Protein AF-A0A9D7UKB8-F1 (afdb_monomer_lite)

pLDDT: mean 93.24, std 13.13, range [43.25, 98.94]

Sequence (116 aa):
CQPCHPYGESEILDRARIIQDRHANLLSRAEEAVVDLIQAIAAAAAAGASDSDLEEARAMQRKAQFRVDFCNAENSMGFHAPQEGARILGEAIDYARRGRLALLEGQPRADSGAAR

Structure (mmCIF, N/CA/C/O backbone):
data_AF-A0A9D7UKB8-F1
#
_entry.id   AF-A0A9D7UKB8-F1
#
loop_
_atom_site.group_PDB
_atom_site.id
_atom_site.type_symbol
_atom_site.label_atom_id
_atom_site.label_alt_id
_atom_site.label_comp_id
_atom_site.label_asym_id
_atom_site.label_entity_id
_atom_site.label_seq_id
_atom_site.pdbx_PDB_ins_code
_atom_site.Cartn_x
_atom_site.Cartn_y
_atom_site.Cartn_z
_atom_site.occupancy
_atom_site.B_iso_or_equiv
_atom_site.auth_seq_id
_atom_site.auth_comp_id
_atom_site.auth_asym_id
_atom_site.auth_atom_id
_atom_site.pdbx_PDB_model_num
ATOM 1 N N . CYS A 1 1 ? 20.156 9.157 -20.446 1.00 89.31 1 CYS A N 1
ATOM 2 C CA . CYS A 1 1 ? 20.379 7.707 -20.249 1.00 89.31 1 CYS A CA 1
ATOM 3 C C . CYS A 1 1 ? 21.630 7.201 -20.978 1.00 89.31 1 CYS A C 1
ATOM 5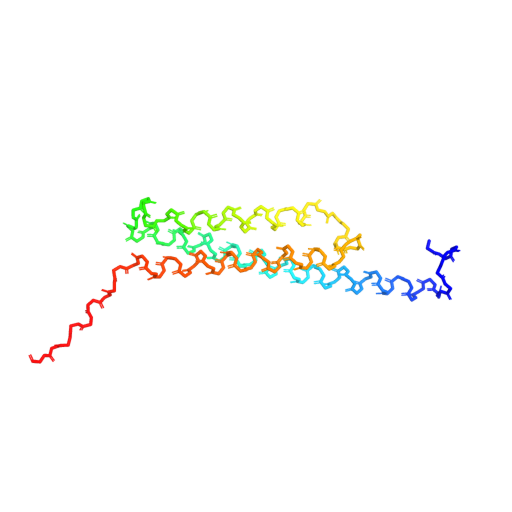 O O . CYS A 1 1 ? 22.573 6.815 -20.306 1.00 89.31 1 CYS A O 1
ATOM 7 N N . GLN A 1 2 ? 21.698 7.250 -22.312 1.00 95.38 2 GLN A N 1
ATOM 8 C CA . GLN A 1 2 ? 22.827 6.692 -23.083 1.00 95.38 2 GLN A CA 1
ATOM 9 C C . GLN A 1 2 ? 24.232 7.271 -22.823 1.00 95.38 2 GLN A C 1
ATOM 11 O O . GLN A 1 2 ? 25.179 6.499 -22.933 1.00 95.38 2 GLN A O 1
ATOM 16 N N . PRO A 1 3 ? 24.426 8.547 -22.416 1.00 96.81 3 PRO A N 1
ATOM 17 C CA . PRO A 1 3 ? 25.774 9.040 -22.107 1.00 96.81 3 PRO A CA 1
ATOM 18 C C . PRO A 1 3 ? 26.512 8.233 -21.027 1.00 96.81 3 PRO A C 1
ATOM 20 O O . PRO A 1 3 ? 27.737 8.246 -20.988 1.00 96.81 3 PRO A O 1
ATOM 23 N N . CYS A 1 4 ? 25.776 7.531 -20.156 1.00 97.56 4 CYS A N 1
ATOM 24 C CA . CYS A 1 4 ? 26.339 6.731 -19.064 1.00 97.56 4 CYS A CA 1
ATOM 25 C C . CYS A 1 4 ? 25.998 5.234 -19.154 1.00 97.56 4 CYS A C 1
ATOM 27 O O . CYS A 1 4 ? 26.572 4.437 -18.417 1.00 97.56 4 CYS A O 1
ATOM 29 N N . HIS A 1 5 ? 25.063 4.835 -20.021 1.00 95.06 5 HIS A N 1
ATOM 30 C CA . HIS A 1 5 ? 24.576 3.459 -20.124 1.00 95.06 5 HIS A CA 1
ATOM 31 C C . HIS A 1 5 ? 24.827 2.911 -21.535 1.00 95.06 5 HIS A C 1
ATOM 33 O O . HIS A 1 5 ? 24.194 3.397 -22.471 1.00 95.06 5 HIS A O 1
ATOM 39 N N . PRO A 1 6 ? 25.680 1.881 -21.702 1.00 95.62 6 PRO A N 1
ATOM 40 C CA . PRO A 1 6 ? 26.063 1.345 -23.013 1.00 95.62 6 PRO A CA 1
ATOM 41 C C . PRO A 1 6 ? 25.016 0.380 -23.606 1.00 95.62 6 PRO A C 1
ATOM 43 O O . PRO A 1 6 ? 25.353 -0.490 -24.403 1.00 95.62 6 PRO A O 1
ATOM 46 N N . TYR A 1 7 ? 23.754 0.503 -23.189 1.00 95.44 7 TYR A N 1
ATOM 47 C CA . TYR A 1 7 ? 22.640 -0.337 -23.630 1.00 95.44 7 TYR A CA 1
ATOM 48 C C . TYR A 1 7 ? 21.853 0.352 -24.750 1.00 95.44 7 TYR A C 1
ATOM 50 O O . TYR A 1 7 ? 21.815 1.584 -24.835 1.00 95.44 7 TYR A O 1
ATOM 58 N N . GLY A 1 8 ? 21.177 -0.441 -25.585 1.00 97.31 8 GLY A N 1
ATOM 59 C CA . GLY A 1 8 ? 20.233 0.091 -26.570 1.00 97.31 8 GLY A CA 1
ATOM 60 C C . GLY A 1 8 ? 19.067 0.821 -25.895 1.00 97.31 8 GLY A C 1
ATOM 61 O O . GLY A 1 8 ? 18.677 0.481 -24.778 1.00 97.31 8 GLY A O 1
ATOM 62 N N . GLU A 1 9 ? 18.481 1.817 -26.567 1.00 97.62 9 GLU A N 1
ATOM 63 C CA . GLU A 1 9 ? 17.353 2.588 -26.013 1.00 97.62 9 GLU A CA 1
ATOM 64 C C . GLU A 1 9 ? 16.173 1.696 -25.621 1.00 97.62 9 GLU A C 1
ATOM 66 O O . GLU A 1 9 ? 15.581 1.899 -24.562 1.00 97.62 9 GLU A O 1
ATOM 71 N N . SER A 1 10 ? 15.878 0.677 -26.436 1.00 97.75 10 SER A N 1
ATOM 72 C CA . SER A 1 10 ? 14.824 -0.299 -26.156 1.00 97.75 10 SER A CA 1
ATOM 73 C C . SER A 1 10 ? 15.075 -1.044 -24.847 1.00 97.75 10 SER A C 1
ATOM 75 O O . SER A 1 10 ? 14.176 -1.149 -24.024 1.00 97.75 10 SER A O 1
ATOM 77 N N . GLU A 1 11 ? 16.314 -1.472 -24.595 1.00 97.69 11 GLU A N 1
ATOM 78 C CA . GLU A 1 11 ? 16.670 -2.162 -23.355 1.00 97.69 11 GLU A CA 1
ATOM 79 C C . GLU A 1 11 ? 16.549 -1.236 -22.133 1.00 97.69 11 GLU A C 1
ATOM 81 O O . GLU A 1 11 ? 16.043 -1.645 -21.087 1.00 97.69 11 GLU A O 1
ATOM 86 N N . ILE A 1 12 ? 16.985 0.025 -22.246 1.00 97.62 12 ILE A N 1
ATOM 87 C CA . ILE A 1 12 ? 16.844 1.016 -21.165 1.00 97.62 12 ILE A CA 1
ATOM 88 C C . ILE A 1 12 ? 15.361 1.249 -20.848 1.00 97.62 12 ILE A C 1
ATOM 90 O O . ILE A 1 12 ? 14.982 1.289 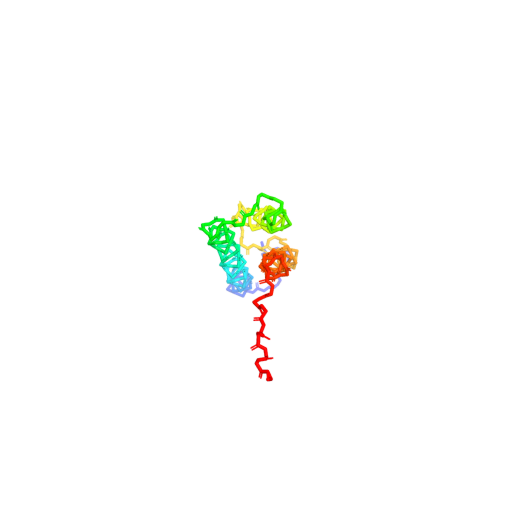-19.675 1.00 97.62 12 ILE A O 1
ATOM 94 N N . LEU A 1 13 ? 14.528 1.381 -21.882 1.00 97.69 13 LEU A N 1
ATOM 95 C CA . LEU A 1 13 ? 13.089 1.576 -21.738 1.00 97.69 13 LEU A CA 1
ATOM 96 C C . LEU A 1 13 ? 12.413 0.357 -21.099 1.00 97.69 13 LEU A C 1
ATOM 98 O O . LEU A 1 13 ? 11.610 0.519 -20.182 1.00 97.69 13 LEU A O 1
ATOM 102 N N . ASP A 1 14 ? 12.767 -0.853 -21.530 1.00 98.31 14 ASP A N 1
ATOM 103 C CA . ASP A 1 14 ? 12.215 -2.093 -20.981 1.00 98.31 14 ASP A CA 1
ATOM 104 C C . ASP A 1 14 ? 12.589 -2.268 -19.505 1.00 98.31 14 ASP A C 1
ATOM 106 O O . ASP A 1 14 ? 11.749 -2.634 -18.684 1.00 98.31 14 ASP A O 1
ATOM 110 N N . ARG A 1 15 ? 13.824 -1.919 -19.121 1.00 97.56 15 ARG A N 1
ATOM 111 C CA . ARG A 1 15 ? 14.253 -1.919 -17.713 1.00 97.56 15 ARG A CA 1
ATOM 112 C C . ARG A 1 15 ? 13.443 -0.938 -16.865 1.00 97.56 15 ARG A C 1
ATOM 114 O O . ARG A 1 15 ? 13.042 -1.297 -15.758 1.00 97.56 15 ARG A O 1
ATOM 121 N N . ALA A 1 16 ? 13.194 0.272 -17.370 1.00 97.56 16 ALA A N 1
ATOM 122 C CA . ALA A 1 16 ? 12.362 1.254 -16.678 1.00 97.56 16 ALA A CA 1
ATOM 123 C C . ALA A 1 16 ? 10.924 0.738 -16.507 1.00 97.56 16 ALA A C 1
ATOM 125 O O . ALA A 1 16 ? 10.411 0.736 -15.391 1.00 97.56 16 ALA A O 1
ATOM 126 N N . ARG A 1 17 ? 10.319 0.198 -17.572 1.00 98.31 17 ARG A N 1
ATOM 127 C CA . ARG A 1 17 ? 8.966 -0.383 -17.533 1.00 98.31 17 ARG A CA 1
ATOM 128 C C . ARG A 1 17 ? 8.847 -1.525 -16.531 1.00 98.31 17 ARG A C 1
ATOM 130 O O . ARG A 1 17 ? 7.939 -1.512 -15.715 1.00 98.31 17 ARG A O 1
ATOM 137 N N . ILE A 1 18 ? 9.811 -2.448 -16.498 1.00 98.56 18 ILE A N 1
ATOM 138 C CA . ILE A 1 18 ? 9.816 -3.553 -15.525 1.00 98.56 18 ILE A CA 1
ATOM 139 C C . ILE A 1 18 ? 9.806 -3.036 -14.078 1.00 98.56 18 ILE A C 1
ATOM 141 O O . ILE A 1 18 ? 9.159 -3.634 -13.216 1.00 98.56 18 ILE A O 1
ATOM 145 N N . ILE A 1 19 ? 10.532 -1.952 -13.786 1.00 98.44 19 ILE A N 1
ATOM 146 C CA . ILE A 1 19 ? 10.519 -1.329 -12.456 1.00 98.44 19 ILE A CA 1
ATOM 147 C C . ILE A 1 19 ? 9.132 -0.760 -12.154 1.00 98.44 19 ILE A C 1
ATOM 149 O O . ILE A 1 19 ? 8.569 -1.068 -11.103 1.00 98.44 19 ILE A O 1
ATOM 153 N N . GLN A 1 20 ? 8.586 0.015 -13.089 1.00 98.50 20 GLN A N 1
ATOM 154 C CA . GLN A 1 20 ? 7.298 0.682 -12.931 1.00 98.50 20 GLN A CA 1
ATOM 155 C C . GLN A 1 20 ? 6.149 -0.317 -12.780 1.00 98.50 20 GLN A C 1
ATOM 157 O O . GLN A 1 20 ? 5.348 -0.187 -11.858 1.00 98.50 20 GLN A O 1
ATOM 162 N N . ASP A 1 21 ? 6.125 -1.376 -13.590 1.00 98.62 21 ASP A N 1
ATOM 163 C CA . ASP A 1 21 ? 5.121 -2.438 -13.518 1.00 98.62 21 ASP A CA 1
ATOM 164 C C . ASP A 1 21 ? 5.178 -3.165 -12.170 1.00 98.62 21 ASP A C 1
ATOM 166 O O . ASP A 1 21 ? 4.153 -3.426 -11.539 1.00 98.62 21 ASP A O 1
ATOM 170 N N . ARG A 1 22 ? 6.381 -3.493 -11.681 1.00 98.56 22 ARG A N 1
ATOM 171 C CA . ARG A 1 22 ? 6.543 -4.139 -10.368 1.00 98.56 22 ARG A CA 1
ATOM 172 C C . ARG A 1 22 ? 6.087 -3.231 -9.233 1.00 98.56 22 ARG A C 1
ATOM 174 O O . ARG A 1 22 ? 5.435 -3.715 -8.310 1.00 98.56 22 ARG A O 1
ATOM 181 N N . HIS A 1 23 ? 6.421 -1.945 -9.304 1.00 98.62 23 HIS A N 1
ATOM 182 C CA . HIS A 1 23 ? 6.000 -0.971 -8.308 1.00 98.62 23 HIS A CA 1
ATOM 183 C C . HIS A 1 23 ? 4.481 -0.799 -8.307 1.00 98.62 23 HIS A C 1
ATOM 185 O O . HIS A 1 23 ? 3.874 -0.937 -7.253 1.00 98.62 23 HIS A O 1
ATOM 191 N N . ALA A 1 24 ? 3.862 -0.595 -9.473 1.00 98.50 24 ALA A N 1
ATOM 192 C CA . ALA A 1 24 ? 2.415 -0.441 -9.606 1.00 98.50 24 ALA A CA 1
ATOM 193 C C . ALA A 1 24 ? 1.657 -1.660 -9.055 1.00 98.50 24 ALA A C 1
ATOM 195 O O . ALA A 1 24 ? 0.708 -1.513 -8.286 1.00 98.50 24 ALA A O 1
ATOM 196 N N . ASN A 1 25 ? 2.125 -2.875 -9.363 1.00 98.69 25 ASN A N 1
ATOM 197 C CA . ASN A 1 25 ? 1.541 -4.105 -8.823 1.00 98.69 25 ASN A CA 1
ATOM 198 C C . ASN A 1 25 ? 1.657 -4.197 -7.292 1.00 98.69 25 ASN A C 1
ATOM 200 O O . ASN A 1 25 ? 0.736 -4.670 -6.626 1.00 98.69 25 ASN A O 1
ATOM 204 N N . LEU A 1 26 ? 2.789 -3.785 -6.717 1.00 98.75 26 LEU A N 1
ATOM 205 C CA . LEU A 1 26 ? 2.974 -3.805 -5.266 1.00 98.75 26 LEU A CA 1
ATOM 206 C C . LEU A 1 26 ? 2.173 -2.694 -4.572 1.00 98.75 26 LEU A C 1
ATOM 208 O O . LEU A 1 26 ? 1.618 -2.938 -3.503 1.00 98.75 26 LEU A O 1
ATOM 212 N N . LEU A 1 27 ? 2.083 -1.513 -5.189 1.00 98.69 27 LEU A N 1
ATOM 213 C CA . LEU A 1 27 ? 1.288 -0.387 -4.709 1.00 98.69 27 LEU A CA 1
ATOM 214 C C . LEU A 1 27 ? -0.191 -0.771 -4.638 1.00 98.69 27 LEU A C 1
ATOM 216 O O . LEU A 1 27 ? -0.787 -0.650 -3.574 1.00 98.69 27 LEU A O 1
ATOM 220 N N . SER A 1 28 ? -0.733 -1.352 -5.711 1.00 98.69 28 SER A N 1
ATOM 221 C CA . SER A 1 28 ? -2.115 -1.844 -5.751 1.00 98.69 28 SER A CA 1
ATOM 222 C C . SER A 1 28 ? -2.404 -2.857 -4.634 1.00 98.69 28 SER A C 1
ATOM 224 O O . SER A 1 28 ? -3.395 -2.726 -3.923 1.00 98.69 28 SER A O 1
ATOM 226 N N . ARG A 1 29 ? -1.501 -3.814 -4.380 1.00 98.88 29 ARG A N 1
ATOM 227 C CA . ARG A 1 29 ? -1.649 -4.770 -3.262 1.00 98.88 29 ARG A CA 1
ATOM 228 C C . ARG A 1 29 ? -1.598 -4.103 -1.886 1.00 98.88 29 ARG A C 1
ATOM 230 O O . ARG A 1 29 ? -2.250 -4.567 -0.950 1.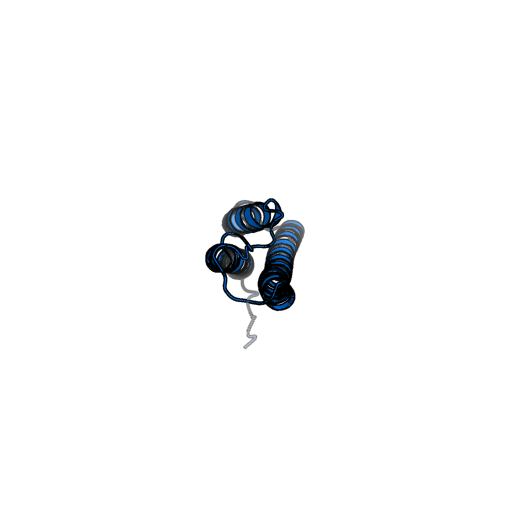00 98.88 29 ARG A O 1
ATOM 237 N N . ALA A 1 30 ? -0.788 -3.056 -1.735 1.00 98.88 30 ALA A N 1
ATOM 238 C CA . ALA A 1 30 ? -0.711 -2.291 -0.497 1.00 98.88 30 ALA A CA 1
ATOM 239 C C . ALA A 1 30 ? -1.987 -1.471 -0.263 1.00 98.88 30 ALA A C 1
ATOM 241 O O . ALA A 1 30 ? -2.520 -1.490 0.844 1.00 98.88 30 ALA A O 1
ATOM 242 N N . GLU A 1 31 ? -2.517 -0.831 -1.305 1.00 98.81 31 GLU A N 1
ATOM 243 C CA . GLU A 1 31 ? -3.805 -0.130 -1.288 1.00 98.81 31 GLU A CA 1
ATOM 244 C C . GLU A 1 31 ? -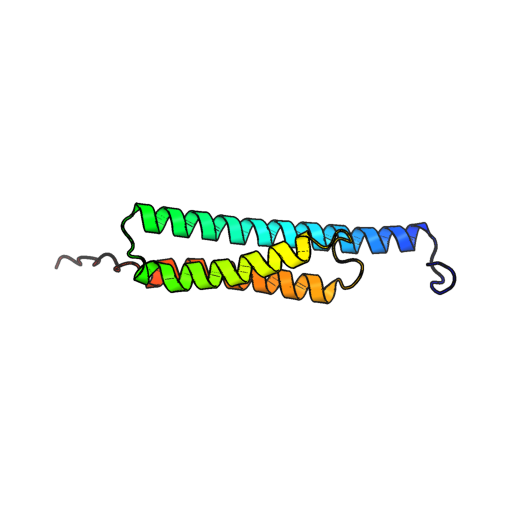4.953 -1.072 -0.926 1.00 98.81 31 GLU A C 1
ATOM 246 O O . GLU A 1 31 ? -5.719 -0.774 -0.012 1.00 98.81 31 GLU A O 1
ATOM 251 N N . GLU A 1 32 ? -5.027 -2.246 -1.559 1.00 98.88 32 GLU A N 1
ATOM 252 C CA . GLU A 1 32 ? -6.006 -3.288 -1.229 1.00 98.88 32 GLU A CA 1
ATOM 253 C C . GLU A 1 32 ? -5.926 -3.697 0.247 1.00 98.88 32 GLU A C 1
ATOM 255 O O . GLU A 1 32 ? -6.948 -3.784 0.924 1.00 98.88 32 GLU A O 1
ATOM 260 N N . ALA A 1 33 ? -4.718 -3.894 0.789 1.00 98.88 33 ALA A N 1
ATOM 261 C CA . ALA A 1 33 ? -4.545 -4.225 2.202 1.00 98.88 33 ALA A CA 1
ATOM 262 C C . ALA A 1 33 ? -5.026 -3.096 3.135 1.00 98.88 33 ALA A C 1
ATOM 264 O O . ALA A 1 33 ? -5.607 -3.372 4.188 1.00 98.88 33 ALA A O 1
ATOM 265 N N . VAL A 1 34 ? -4.807 -1.833 2.763 1.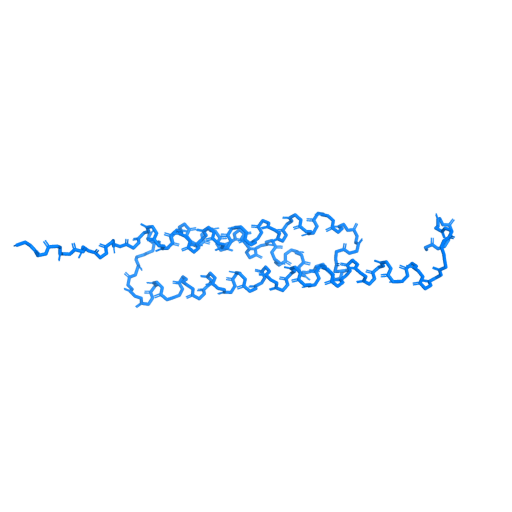00 98.88 34 VAL A N 1
ATOM 266 C CA . VAL A 1 34 ? -5.287 -0.675 3.530 1.00 98.88 34 VAL A CA 1
ATOM 267 C C . VAL A 1 34 ? -6.811 -0.562 3.461 1.00 98.88 34 VAL A C 1
ATOM 269 O O . VAL A 1 34 ? -7.446 -0.380 4.501 1.00 98.88 34 VAL A O 1
ATOM 272 N N . VAL A 1 35 ? -7.412 -0.740 2.282 1.00 98.88 35 VAL A N 1
ATOM 273 C CA . VAL A 1 35 ? -8.874 -0.766 2.102 1.00 98.88 35 VAL A CA 1
ATOM 274 C C . VAL A 1 35 ? -9.505 -1.899 2.913 1.00 98.88 35 VAL A C 1
ATOM 276 O O . VAL A 1 35 ? -10.473 -1.657 3.634 1.00 98.88 35 VAL A O 1
ATOM 279 N N . ASP A 1 36 ? -8.923 -3.100 2.876 1.00 98.81 36 ASP A N 1
ATOM 280 C CA . ASP A 1 36 ? -9.320 -4.243 3.708 1.00 98.81 36 ASP A CA 1
ATOM 281 C C . ASP A 1 36 ? -9.370 -3.869 5.201 1.00 98.81 36 ASP A C 1
ATOM 283 O O . ASP A 1 36 ? -10.310 -4.230 5.912 1.00 98.81 36 ASP A O 1
ATOM 287 N N . LEU A 1 37 ? -8.345 -3.167 5.703 1.00 98.81 37 LEU A N 1
ATOM 288 C CA . LEU A 1 37 ? -8.292 -2.731 7.100 1.00 98.81 37 LEU A CA 1
ATOM 289 C C . LEU A 1 37 ? -9.361 -1.671 7.401 1.00 98.81 37 LEU A C 1
ATOM 291 O O . LEU A 1 37 ? -10.036 -1.771 8.423 1.00 98.81 37 LEU A O 1
ATOM 295 N N . ILE A 1 38 ? -9.553 -0.690 6.516 1.00 98.81 38 ILE A N 1
ATOM 296 C CA . ILE A 1 38 ? -10.592 0.342 6.666 1.00 98.81 38 ILE A CA 1
ATOM 297 C C . ILE A 1 38 ? -11.976 -0.307 6.783 1.00 98.81 38 ILE A C 1
ATOM 299 O O . ILE A 1 38 ? -12.744 0.021 7.690 1.00 98.81 38 ILE A O 1
ATOM 303 N N . GLN A 1 39 ? -12.279 -1.263 5.904 1.00 98.81 39 GLN A N 1
ATOM 304 C CA . GLN A 1 39 ? -13.542 -1.998 5.927 1.00 98.81 39 GLN A CA 1
ATOM 305 C C . GLN A 1 39 ? -13.695 -2.832 7.204 1.00 98.81 39 GLN A C 1
ATOM 307 O O . GLN A 1 39 ? -14.773 -2.846 7.796 1.00 98.81 39 GLN A O 1
ATOM 312 N N . ALA A 1 40 ? -12.624 -3.481 7.671 1.00 98.50 40 ALA A N 1
ATOM 313 C CA . ALA A 1 40 ? -12.649 -4.254 8.911 1.00 98.50 40 ALA A CA 1
ATOM 314 C C . ALA A 1 40 ? -12.898 -3.373 10.149 1.00 98.50 40 ALA A C 1
ATOM 316 O O . ALA A 1 40 ? -13.712 -3.735 10.998 1.00 98.50 40 ALA A O 1
ATOM 317 N N . ILE A 1 41 ? -12.256 -2.201 10.233 1.00 98.44 41 ILE A N 1
ATOM 318 C CA . ILE A 1 41 ? -12.492 -1.222 11.307 1.00 98.44 41 ILE A CA 1
ATOM 319 C C . ILE A 1 41 ? -13.950 -0.748 11.276 1.00 98.44 41 ILE A C 1
ATOM 321 O O . ILE A 1 41 ? -14.601 -0.702 12.320 1.00 98.44 41 ILE A O 1
ATOM 325 N N . ALA A 1 42 ? -14.482 -0.433 10.091 1.00 98.50 42 ALA A N 1
ATOM 326 C CA . ALA A 1 42 ? -15.872 -0.009 9.935 1.00 98.50 42 ALA A CA 1
ATOM 327 C C . ALA A 1 42 ? -16.864 -1.104 10.366 1.00 98.50 42 ALA A C 1
ATOM 329 O O . ALA A 1 42 ? -17.833 -0.817 11.068 1.00 98.50 42 ALA A O 1
ATOM 330 N N . ALA A 1 43 ? -16.602 -2.362 9.999 1.00 97.56 43 ALA A N 1
ATOM 331 C CA . ALA A 1 43 ? -17.425 -3.499 10.399 1.00 97.56 43 ALA A CA 1
ATOM 332 C C . ALA A 1 43 ? -17.392 -3.736 11.918 1.00 97.56 43 ALA A C 1
ATOM 334 O O . ALA A 1 43 ? -18.441 -3.942 12.524 1.00 97.56 43 ALA A O 1
ATOM 335 N N . ALA A 1 44 ? -16.215 -3.660 12.547 1.00 96.56 44 ALA A N 1
ATOM 336 C CA . ALA A 1 44 ? -16.081 -3.794 13.997 1.00 96.56 44 ALA A CA 1
ATOM 337 C C . ALA A 1 44 ? -16.821 -2.671 14.745 1.00 96.56 44 ALA A C 1
ATOM 339 O O . ALA A 1 44 ? -17.547 -2.944 15.700 1.00 96.56 44 ALA A O 1
ATOM 340 N N . ALA A 1 45 ? -16.715 -1.426 14.270 1.00 96.69 45 ALA A N 1
ATOM 341 C CA . ALA A 1 45 ? -17.466 -0.300 14.825 1.00 96.69 45 ALA A CA 1
ATOM 342 C C . ALA A 1 45 ? -18.987 -0.510 14.705 1.00 96.69 45 ALA A C 1
ATOM 344 O O . ALA A 1 45 ? -19.719 -0.305 15.670 1.00 96.69 45 ALA A O 1
ATOM 345 N N . ALA A 1 46 ? -19.468 -0.983 13.549 1.00 97.44 46 ALA A N 1
ATOM 346 C CA . ALA A 1 46 ? -20.883 -1.297 13.342 1.00 97.44 46 ALA A CA 1
ATOM 347 C C . ALA A 1 46 ? -21.382 -2.454 14.231 1.00 97.44 46 ALA A C 1
ATOM 349 O O . ALA A 1 46 ? -22.559 -2.492 14.583 1.00 97.44 46 ALA A O 1
ATOM 350 N N . ALA A 1 47 ? -20.491 -3.369 14.622 1.00 95.81 47 ALA A N 1
ATOM 351 C CA . ALA A 1 47 ? -20.769 -4.451 15.565 1.00 95.81 47 ALA A CA 1
ATOM 352 C C . ALA A 1 47 ? -20.715 -4.016 17.045 1.00 95.81 47 ALA A C 1
ATOM 354 O O . ALA A 1 47 ? -20.935 -4.845 17.926 1.00 95.81 47 ALA A O 1
ATOM 355 N N . GLY A 1 48 ? -20.450 -2.735 17.328 1.00 95.06 48 GLY A N 1
ATOM 356 C CA . GLY A 1 48 ? -20.466 -2.176 18.681 1.00 95.06 48 GLY A CA 1
ATOM 357 C C . GLY A 1 48 ? -19.116 -2.161 19.399 1.00 95.06 48 GLY A C 1
ATOM 358 O O . GLY A 1 48 ? -19.098 -1.959 20.611 1.00 95.06 48 GLY A O 1
ATOM 359 N N . ALA A 1 49 ? -17.999 -2.358 18.687 1.00 95.44 49 ALA A N 1
ATOM 360 C CA . ALA A 1 49 ? -16.668 -2.166 19.262 1.00 95.44 49 ALA A CA 1
ATOM 361 C C . ALA A 1 49 ? -16.510 -0.729 19.793 1.00 95.44 49 ALA A C 1
ATOM 363 O O . ALA A 1 49 ? -16.877 0.237 19.116 1.00 95.44 49 ALA A O 1
ATOM 364 N N . SER A 1 50 ? -15.964 -0.589 21.000 1.00 95.19 50 SER A N 1
ATOM 365 C CA . SER A 1 50 ? -15.701 0.716 21.603 1.00 95.19 50 SER A CA 1
ATOM 366 C C . SER A 1 50 ? -14.529 1.422 20.914 1.00 95.19 50 SER A C 1
ATOM 368 O O . SER A 1 50 ? -13.730 0.806 20.209 1.00 95.19 50 SER A O 1
ATOM 370 N N . ASP A 1 51 ? -14.366 2.726 21.150 1.00 95.12 51 ASP A N 1
ATOM 371 C CA . ASP A 1 51 ? -13.201 3.450 20.627 1.00 95.12 51 ASP A CA 1
ATOM 372 C C . ASP A 1 51 ? -11.868 2.880 21.133 1.00 95.12 51 ASP A C 1
ATOM 374 O O . ASP A 1 51 ? -10.890 2.891 20.386 1.00 95.12 51 ASP A O 1
ATOM 378 N N . SER A 1 52 ? -11.849 2.336 22.356 1.00 94.81 52 SER A N 1
ATOM 379 C CA . SER A 1 52 ? -10.675 1.661 22.918 1.00 94.81 52 SER A CA 1
ATOM 380 C C . SER A 1 52 ? -10.366 0.353 22.187 1.00 94.81 52 SER A C 1
ATOM 382 O O . SER A 1 52 ? -9.196 0.054 21.965 1.00 94.81 52 SER A O 1
ATOM 384 N N . ASP A 1 53 ? -11.386 -0.402 21.767 1.00 93.50 53 ASP A N 1
ATOM 385 C CA . ASP A 1 53 ? -11.200 -1.656 21.018 1.00 93.50 53 ASP A CA 1
ATOM 386 C C . ASP A 1 53 ? -10.647 -1.399 19.605 1.00 93.50 53 ASP A C 1
ATOM 388 O O . ASP A 1 53 ? -9.994 -2.252 19.005 1.00 93.50 53 ASP A O 1
ATOM 392 N N . LEU A 1 54 ? -10.906 -0.208 19.056 1.00 97.31 54 LEU A N 1
ATOM 393 C CA . LEU A 1 54 ? -10.504 0.185 17.704 1.00 97.31 54 LEU A CA 1
ATOM 394 C C . LEU A 1 54 ? -9.180 0.960 17.654 1.00 97.31 54 LEU A C 1
ATOM 396 O O . LEU A 1 54 ? -8.674 1.211 16.556 1.00 97.31 54 LEU A O 1
ATOM 400 N N . GLU A 1 55 ? -8.628 1.365 18.800 1.00 97.12 55 GLU A N 1
ATOM 401 C CA . GLU A 1 55 ? -7.480 2.275 18.882 1.00 97.12 55 GLU A CA 1
ATOM 402 C C . GLU A 1 55 ? -6.261 1.737 18.123 1.00 97.12 55 GLU A C 1
ATOM 404 O O . GLU A 1 55 ? -5.749 2.400 17.214 1.00 97.12 55 GLU A O 1
ATOM 409 N N . GLU A 1 56 ? -5.841 0.507 18.426 1.00 97.88 56 GLU A N 1
ATOM 410 C CA . GLU A 1 56 ? -4.650 -0.095 17.819 1.00 97.88 56 GLU A CA 1
ATOM 411 C C . GLU A 1 56 ? -4.837 -0.321 16.311 1.00 97.88 56 GLU A C 1
ATOM 413 O O . GLU A 1 56 ? -3.950 -0.021 15.506 1.00 97.88 56 GLU A O 1
ATOM 418 N N . ALA A 1 57 ? -6.024 -0.769 15.890 1.00 98.44 57 ALA A N 1
ATOM 419 C CA . ALA A 1 57 ? -6.337 -0.962 14.477 1.00 98.44 57 ALA A CA 1
ATOM 420 C C . ALA A 1 57 ? -6.279 0.361 13.692 1.00 98.44 57 ALA A C 1
ATOM 422 O O . ALA A 1 57 ? -5.680 0.419 12.614 1.00 98.44 57 ALA A O 1
ATOM 423 N N . ARG A 1 58 ? -6.828 1.448 14.252 1.00 98.69 58 ARG A N 1
ATOM 424 C CA . ARG A 1 58 ? -6.761 2.801 13.670 1.00 98.69 58 ARG A CA 1
ATOM 425 C C . ARG A 1 58 ? -5.328 3.344 13.652 1.00 98.69 58 ARG A C 1
ATOM 427 O O . ARG A 1 58 ? -4.920 3.972 12.671 1.00 98.69 58 ARG A O 1
ATOM 434 N N . ALA A 1 59 ? -4.530 3.075 14.686 1.00 98.69 59 ALA A N 1
ATOM 435 C CA . ALA A 1 59 ? -3.116 3.451 14.720 1.00 98.69 59 ALA A CA 1
ATOM 436 C C . ALA A 1 59 ? -2.317 2.748 13.609 1.00 98.69 59 ALA A C 1
ATOM 438 O O . ALA A 1 59 ? -1.486 3.373 12.938 1.00 98.69 59 ALA A O 1
ATOM 439 N N . MET A 1 60 ? -2.604 1.469 13.365 1.00 98.81 60 MET A N 1
ATOM 440 C CA . MET A 1 60 ? -2.014 0.711 12.263 1.00 98.81 60 MET A CA 1
ATOM 441 C C . MET A 1 60 ? -2.486 1.202 10.894 1.00 98.81 60 MET A C 1
ATOM 443 O O . MET A 1 60 ? -1.653 1.398 10.007 1.00 98.81 60 MET A O 1
ATOM 447 N N . GLN A 1 61 ? -3.777 1.510 10.739 1.00 98.81 61 GLN A N 1
ATOM 448 C CA . GLN A 1 61 ? -4.314 2.123 9.522 1.00 98.81 61 GLN A CA 1
ATOM 449 C C . GLN A 1 61 ? -3.579 3.425 9.195 1.00 98.81 61 GLN A C 1
ATOM 451 O O . GLN A 1 61 ? -3.131 3.603 8.067 1.00 98.81 61 GLN A O 1
ATOM 456 N N . ARG A 1 62 ? -3.381 4.314 10.179 1.00 98.88 62 ARG A N 1
ATOM 457 C CA . ARG A 1 62 ? -2.647 5.574 9.981 1.00 98.88 62 ARG A CA 1
ATOM 458 C C . ARG A 1 62 ? -1.231 5.335 9.447 1.00 98.88 62 ARG A C 1
ATOM 460 O O . ARG A 1 62 ? -0.792 6.042 8.541 1.00 98.88 62 ARG A O 1
ATOM 467 N N . LYS A 1 63 ? -0.511 4.352 10.000 1.00 98.88 63 LYS A N 1
ATOM 468 C CA . LYS A 1 63 ? 0.850 3.999 9.558 1.00 98.88 63 LYS A CA 1
ATOM 469 C C . LYS A 1 63 ? 0.866 3.426 8.143 1.00 98.88 63 LYS A C 1
ATOM 471 O O . LYS A 1 63 ? 1.787 3.746 7.390 1.00 98.88 63 LYS A O 1
ATOM 476 N N . ALA A 1 64 ? -0.110 2.585 7.811 1.00 98.88 64 ALA A N 1
ATOM 477 C CA . ALA A 1 64 ? -0.223 1.949 6.506 1.00 98.88 64 ALA A CA 1
ATOM 478 C C . ALA A 1 64 ? -0.620 2.959 5.416 1.00 98.88 64 ALA A C 1
ATOM 480 O O . ALA A 1 64 ? 0.085 3.079 4.417 1.00 98.88 64 ALA A O 1
ATOM 481 N N . GLN A 1 65 ? -1.670 3.752 5.658 1.00 98.88 65 GLN A N 1
ATOM 482 C CA . GLN A 1 65 ? -2.171 4.769 4.730 1.00 98.88 65 GLN A CA 1
ATOM 483 C C . GLN A 1 65 ? -1.084 5.782 4.366 1.00 98.88 65 GLN A C 1
ATOM 485 O O . GLN A 1 65 ? -0.842 6.012 3.190 1.00 98.88 65 GLN A O 1
ATOM 490 N N . PHE A 1 66 ? -0.363 6.324 5.357 1.00 98.75 66 PHE A N 1
ATOM 491 C CA . PHE A 1 66 ? 0.702 7.298 5.094 1.00 98.75 66 PHE A CA 1
ATOM 492 C C . PHE A 1 66 ? 1.765 6.767 4.120 1.00 98.75 66 PHE A C 1
ATOM 494 O O . PHE A 1 66 ? 2.264 7.504 3.278 1.00 98.75 66 PHE A O 1
ATOM 501 N N . ARG A 1 67 ? 2.122 5.484 4.236 1.00 98.69 67 ARG A N 1
ATOM 502 C CA . ARG A 1 67 ? 3.140 4.849 3.389 1.00 98.69 67 ARG A CA 1
ATOM 503 C C . ARG A 1 67 ? 2.649 4.634 1.966 1.00 98.69 67 ARG A C 1
ATOM 505 O O . ARG A 1 67 ? 3.390 4.916 1.031 1.00 98.69 67 ARG A O 1
ATOM 512 N N . VAL A 1 68 ? 1.416 4.151 1.823 1.00 98.31 68 VAL A N 1
ATOM 513 C CA . VAL A 1 68 ? 0.771 4.008 0.515 1.00 98.31 68 VAL A CA 1
ATOM 514 C C . VAL A 1 68 ? 0.664 5.366 -0.166 1.00 98.31 68 VAL A C 1
ATOM 516 O O . VAL A 1 68 ? 1.145 5.499 -1.284 1.00 98.31 68 VAL A O 1
ATOM 519 N N . ASP A 1 69 ? 0.141 6.381 0.524 1.00 98.31 69 ASP A N 1
ATOM 520 C CA . ASP A 1 69 ? -0.022 7.729 -0.031 1.00 98.31 69 ASP A CA 1
ATOM 521 C C . ASP A 1 69 ? 1.323 8.341 -0.431 1.00 98.31 69 ASP A C 1
ATOM 523 O O . ASP A 1 69 ? 1.432 8.951 -1.490 1.00 98.31 69 ASP A O 1
ATOM 527 N N . PHE A 1 70 ? 2.368 8.151 0.383 1.00 97.44 70 PHE A N 1
ATOM 528 C CA . PHE A 1 70 ? 3.712 8.635 0.069 1.00 97.44 70 PHE A CA 1
ATOM 529 C C . PHE A 1 70 ? 4.262 8.017 -1.223 1.00 97.44 70 PHE A C 1
ATOM 531 O O . PHE A 1 70 ? 4.837 8.731 -2.042 1.00 97.44 70 PHE A O 1
ATOM 538 N N . CYS A 1 71 ? 4.080 6.708 -1.421 1.00 97.75 71 CYS A N 1
ATOM 539 C CA . CYS A 1 71 ? 4.496 6.039 -2.653 1.00 97.75 71 CYS A CA 1
ATOM 540 C C . CYS A 1 71 ? 3.591 6.381 -3.844 1.00 97.75 71 CYS A C 1
ATOM 542 O O . CYS A 1 71 ? 4.107 6.601 -4.931 1.00 97.75 71 CYS A O 1
ATOM 544 N N . ASN A 1 72 ? 2.272 6.464 -3.653 1.00 96.88 72 ASN A N 1
ATOM 545 C CA . ASN A 1 72 ? 1.314 6.789 -4.713 1.00 96.88 72 ASN A CA 1
ATOM 546 C C . ASN A 1 72 ? 1.511 8.223 -5.237 1.00 96.88 72 ASN A C 1
ATOM 548 O O . ASN A 1 72 ? 1.514 8.452 -6.444 1.00 96.88 72 ASN A O 1
ATOM 552 N N . ALA A 1 73 ? 1.757 9.185 -4.341 1.00 96.81 73 ALA A N 1
ATOM 553 C CA . ALA A 1 73 ? 2.007 10.578 -4.712 1.00 96.81 73 ALA A CA 1
ATOM 554 C C . ALA A 1 73 ? 3.280 10.762 -5.565 1.00 96.81 73 ALA A C 1
ATOM 556 O O . ALA A 1 73 ? 3.459 11.798 -6.214 1.00 96.81 73 ALA A O 1
ATOM 557 N N . GLU A 1 74 ? 4.171 9.770 -5.574 1.00 90.69 74 GLU A N 1
ATOM 558 C CA . GLU A 1 74 ? 5.377 9.736 -6.389 1.00 90.69 74 GLU A CA 1
ATOM 559 C C . GLU A 1 74 ? 5.067 9.138 -7.775 1.00 90.69 74 GLU A C 1
ATOM 561 O O . GLU A 1 74 ? 4.977 7.931 -7.973 1.00 90.69 74 GLU A O 1
ATOM 566 N N . ASN A 1 75 ? 4.923 10.001 -8.783 1.00 91.31 75 ASN A N 1
ATOM 567 C CA . ASN A 1 75 ? 4.468 9.587 -10.118 1.00 91.31 75 ASN A CA 1
ATOM 568 C C . ASN A 1 75 ? 5.498 8.789 -10.948 1.00 91.31 75 ASN A C 1
ATOM 570 O O . ASN A 1 75 ? 5.191 8.407 -12.078 1.00 91.31 75 ASN A O 1
ATOM 574 N N . SER A 1 76 ? 6.723 8.545 -10.457 1.00 94.50 76 SER A N 1
ATOM 575 C CA . SER A 1 76 ? 7.718 7.777 -11.227 1.00 94.50 76 SER A CA 1
ATOM 576 C C . SER A 1 76 ? 7.464 6.274 -11.200 1.00 94.50 76 SER A C 1
ATOM 578 O O . SER A 1 76 ? 8.099 5.548 -11.970 1.00 94.50 76 SER A O 1
ATOM 580 N N . MET A 1 77 ? 6.548 5.813 -10.338 1.00 96.56 77 MET A N 1
ATOM 581 C CA . MET A 1 77 ? 6.270 4.397 -10.103 1.00 96.56 77 MET A CA 1
ATOM 582 C C . MET A 1 77 ? 7.544 3.663 -9.670 1.00 96.56 77 MET A C 1
ATOM 584 O O . MET A 1 77 ? 7.927 2.633 -10.222 1.00 96.56 77 MET A O 1
ATOM 588 N N . GLY A 1 78 ? 8.259 4.234 -8.698 1.00 96.50 78 GLY A N 1
ATOM 589 C CA . GLY A 1 78 ? 9.433 3.603 -8.102 1.00 96.50 78 GLY A CA 1
ATOM 590 C C . GLY A 1 78 ? 10.683 3.585 -8.981 1.00 96.50 78 GLY A C 1
ATOM 591 O O . GLY A 1 78 ? 11.664 2.956 -8.592 1.00 96.50 78 GLY A O 1
ATOM 592 N N . PHE A 1 79 ? 10.708 4.274 -10.126 1.00 97.88 79 PHE A N 1
ATOM 593 C CA . PHE A 1 79 ? 11.896 4.340 -10.983 1.00 97.88 79 PHE A CA 1
ATOM 594 C C . PHE A 1 79 ? 13.106 4.943 -10.252 1.00 97.88 79 PHE A C 1
ATOM 596 O O . PHE A 1 79 ? 14.215 4.418 -10.354 1.00 97.88 79 PHE A O 1
ATOM 603 N N . HIS A 1 80 ? 12.894 6.010 -9.475 1.00 97.00 80 HIS A N 1
ATOM 604 C CA . HIS A 1 80 ? 13.976 6.707 -8.773 1.00 97.00 80 HIS A CA 1
ATOM 605 C C . HIS A 1 80 ? 14.604 5.892 -7.630 1.00 97.00 80 HIS A C 1
ATOM 607 O O . HIS A 1 80 ? 15.795 6.034 -7.361 1.00 97.00 80 HIS A O 1
ATOM 613 N N . ALA A 1 81 ? 13.818 5.052 -6.950 1.00 97.56 81 ALA A N 1
ATOM 614 C CA . ALA A 1 81 ? 14.265 4.296 -5.780 1.00 97.56 81 ALA A CA 1
ATOM 615 C C . ALA A 1 81 ? 13.463 2.986 -5.610 1.00 97.56 81 ALA A C 1
ATOM 617 O O . ALA A 1 81 ? 12.700 2.842 -4.651 1.00 97.56 81 ALA A O 1
ATOM 618 N N . PRO A 1 82 ? 13.617 2.001 -6.516 1.00 97.81 82 PRO A N 1
ATOM 619 C CA . PRO A 1 82 ? 12.711 0.851 -6.591 1.00 97.81 82 PRO A CA 1
ATOM 620 C C . PRO A 1 82 ? 12.714 -0.021 -5.337 1.00 97.81 82 PRO A C 1
ATOM 622 O O . PRO A 1 82 ? 11.665 -0.494 -4.904 1.00 97.81 82 PRO A O 1
ATOM 625 N N . GLN A 1 83 ? 13.884 -0.225 -4.731 1.00 98.31 83 GLN A N 1
ATOM 626 C CA . GLN A 1 83 ? 14.012 -1.034 -3.519 1.00 98.31 83 GLN A CA 1
ATOM 627 C C . GLN A 1 83 ? 13.403 -0.338 -2.301 1.00 98.31 83 GLN A C 1
ATOM 629 O O . GLN A 1 83 ? 12.754 -0.987 -1.486 1.00 98.31 83 GLN A O 1
ATOM 634 N N . GLU A 1 84 ? 13.570 0.980 -2.204 1.00 98.38 84 GLU A N 1
ATOM 635 C CA . GLU A 1 84 ? 13.005 1.761 -1.107 1.00 98.38 84 GLU A CA 1
ATOM 636 C C . GLU A 1 84 ? 11.482 1.859 -1.224 1.00 98.38 84 GLU A C 1
ATOM 638 O O . GLU A 1 84 ? 10.774 1.619 -0.247 1.00 98.38 84 GLU A O 1
ATOM 643 N N . GLY A 1 85 ? 10.964 2.092 -2.435 1.00 98.19 85 GLY A N 1
ATOM 644 C CA . GLY A 1 85 ? 9.528 2.015 -2.700 1.00 98.19 85 GLY A CA 1
ATOM 645 C C . GLY A 1 85 ? 8.960 0.645 -2.319 1.00 98.19 85 GLY A C 1
ATOM 646 O O . GLY A 1 85 ? 7.947 0.565 -1.631 1.00 98.19 85 GLY A O 1
ATOM 647 N N . ALA A 1 86 ? 9.651 -0.444 -2.674 1.00 98.50 86 ALA A N 1
ATOM 648 C CA . ALA A 1 86 ? 9.227 -1.787 -2.289 1.00 98.50 86 ALA A CA 1
ATOM 649 C C . ALA A 1 86 ? 9.249 -2.020 -0.767 1.00 98.50 86 ALA A C 1
ATOM 651 O O . ALA A 1 86 ? 8.328 -2.645 -0.239 1.00 98.50 86 ALA A O 1
ATOM 652 N N . ARG A 1 87 ? 10.252 -1.498 -0.047 1.00 98.75 87 ARG A N 1
ATOM 653 C CA . ARG A 1 87 ? 10.322 -1.570 1.421 1.00 98.75 87 ARG A CA 1
ATOM 654 C C . ARG A 1 87 ? 9.141 -0.847 2.071 1.00 98.75 87 ARG A C 1
ATOM 656 O O . ARG A 1 87 ? 8.479 -1.423 2.931 1.00 98.75 87 ARG A O 1
ATOM 663 N N . ILE A 1 88 ? 8.856 0.385 1.646 1.00 98.75 88 ILE A N 1
ATOM 664 C CA . ILE A 1 88 ? 7.762 1.204 2.189 1.00 98.75 88 ILE A CA 1
ATOM 665 C C . ILE A 1 88 ? 6.402 0.537 1.944 1.00 98.75 88 ILE A C 1
ATOM 667 O O . ILE A 1 88 ? 5.591 0.443 2.867 1.00 98.75 88 ILE A O 1
ATOM 671 N N . LEU A 1 89 ? 6.165 0.025 0.733 1.00 98.81 89 LEU A N 1
ATOM 672 C CA . LEU A 1 89 ? 4.923 -0.675 0.394 1.00 98.81 89 LEU A CA 1
ATOM 673 C C . LEU A 1 89 ? 4.786 -2.014 1.132 1.00 98.81 89 LEU A C 1
ATOM 675 O O . LEU A 1 89 ? 3.696 -2.359 1.585 1.00 98.81 89 LEU A O 1
ATOM 679 N N . GLY A 1 90 ? 5.887 -2.747 1.321 1.00 98.81 90 GLY A N 1
ATOM 680 C CA . GLY A 1 90 ? 5.910 -3.952 2.152 1.00 98.81 90 GLY A CA 1
ATOM 681 C C . GLY A 1 90 ? 5.537 -3.666 3.609 1.00 98.81 90 GLY A C 1
ATOM 682 O O . GLY A 1 90 ? 4.709 -4.371 4.184 1.00 98.81 90 GLY A O 1
ATOM 683 N N . GLU A 1 91 ? 6.075 -2.590 4.192 1.00 98.88 91 GLU A N 1
ATOM 684 C CA . GLU A 1 91 ? 5.673 -2.131 5.526 1.00 98.88 91 GLU A CA 1
ATOM 685 C C . GLU A 1 91 ? 4.203 -1.714 5.578 1.00 98.88 91 GLU A C 1
ATOM 687 O O . GLU A 1 91 ? 3.526 -1.997 6.563 1.00 98.88 91 GLU A O 1
ATOM 692 N N . ALA A 1 92 ? 3.692 -1.045 4.542 1.00 98.94 92 ALA A N 1
ATOM 693 C CA . ALA A 1 92 ? 2.286 -0.665 4.491 1.00 98.94 92 ALA A CA 1
ATOM 694 C C . ALA A 1 92 ? 1.367 -1.892 4.571 1.00 98.94 92 ALA A C 1
ATOM 696 O O . ALA A 1 92 ? 0.415 -1.895 5.353 1.00 98.94 92 ALA A O 1
ATOM 697 N N . ILE A 1 93 ? 1.699 -2.952 3.826 1.00 98.94 93 ILE A N 1
ATOM 698 C CA . ILE A 1 93 ? 0.990 -4.234 3.883 1.00 98.94 93 ILE A CA 1
ATOM 699 C C . ILE A 1 93 ? 1.092 -4.846 5.287 1.00 98.94 93 ILE A C 1
ATOM 701 O O . ILE A 1 93 ? 0.066 -5.253 5.832 1.00 98.94 93 ILE A O 1
ATOM 705 N N . ASP A 1 94 ? 2.285 -4.893 5.893 1.00 98.94 94 ASP A N 1
ATOM 706 C CA . ASP A 1 94 ? 2.471 -5.423 7.255 1.00 98.94 94 ASP A CA 1
ATOM 707 C C . ASP A 1 94 ? 1.603 -4.679 8.278 1.00 98.94 94 ASP A C 1
ATOM 709 O O . ASP A 1 94 ? 0.813 -5.298 8.992 1.00 98.94 94 ASP A O 1
ATOM 713 N N . TYR A 1 95 ? 1.671 -3.344 8.302 1.00 98.94 95 TYR A N 1
ATOM 714 C CA . TYR A 1 95 ? 0.857 -2.534 9.207 1.00 98.94 95 TYR A CA 1
ATOM 715 C C . TYR A 1 95 ? -0.636 -2.760 8.977 1.00 98.94 95 TYR A C 1
ATOM 717 O O . TYR A 1 95 ? -1.375 -2.957 9.941 1.00 98.94 95 TYR A O 1
ATOM 725 N N . ALA A 1 96 ? -1.087 -2.806 7.723 1.00 98.88 96 ALA A N 1
ATOM 726 C CA . ALA A 1 96 ? -2.486 -3.073 7.417 1.00 98.88 96 ALA A CA 1
ATOM 727 C C . ALA A 1 96 ? -2.947 -4.444 7.952 1.00 98.88 96 ALA A C 1
ATOM 729 O O . ALA A 1 96 ? -4.012 -4.564 8.565 1.00 98.88 96 ALA A O 1
ATOM 730 N N . ARG A 1 97 ? -2.122 -5.488 7.791 1.00 98.56 97 ARG A N 1
ATOM 731 C CA . ARG A 1 97 ? -2.430 -6.837 8.291 1.00 98.56 97 ARG A CA 1
ATOM 732 C C . ARG A 1 97 ? -2.384 -6.909 9.817 1.00 98.56 97 ARG A C 1
ATOM 734 O O . ARG A 1 97 ? -3.280 -7.509 10.406 1.00 98.56 97 ARG A O 1
ATOM 741 N N . ARG A 1 98 ? -1.433 -6.237 10.467 1.00 98.62 98 ARG A N 1
ATOM 742 C CA . ARG A 1 98 ? -1.381 -6.111 11.934 1.00 98.62 98 ARG A CA 1
ATOM 743 C C . ARG A 1 98 ? -2.602 -5.394 12.498 1.00 98.62 98 ARG A C 1
ATOM 745 O O . ARG A 1 98 ? -3.153 -5.850 13.491 1.00 98.62 98 ARG A O 1
ATOM 752 N N . GLY A 1 99 ? -3.082 -4.342 11.833 1.00 98.44 99 GLY A N 1
ATOM 753 C CA . GLY A 1 99 ? -4.327 -3.675 12.216 1.00 98.44 99 GLY A CA 1
ATOM 754 C C . GLY A 1 99 ? -5.534 -4.615 12.168 1.00 98.44 99 GLY A C 1
ATOM 755 O O . GLY A 1 99 ? -6.379 -4.575 13.056 1.00 98.44 99 GLY A O 1
ATOM 756 N N . ARG A 1 100 ? -5.591 -5.520 11.180 1.00 97.75 100 ARG A N 1
ATOM 757 C CA . ARG A 1 100 ? -6.652 -6.539 11.110 1.00 97.75 100 ARG A CA 1
ATOM 758 C C . ARG A 1 100 ? -6.538 -7.571 12.227 1.00 97.75 100 ARG A C 1
ATOM 760 O O . ARG A 1 100 ? -7.562 -7.979 12.759 1.00 97.75 100 ARG A O 1
ATOM 767 N N . LEU A 1 101 ? -5.321 -7.994 12.571 1.00 97.50 101 LEU A N 1
ATOM 768 C CA . LEU A 1 101 ? -5.091 -8.922 13.681 1.00 97.50 101 LEU A CA 1
ATOM 769 C C . LEU A 1 101 ? -5.497 -8.304 15.025 1.00 97.50 101 LEU A C 1
ATOM 771 O O . LEU A 1 101 ? -6.170 -8.971 15.804 1.00 97.50 101 LEU A O 1
ATOM 775 N N . ALA A 1 102 ? -5.196 -7.022 15.248 1.00 96.12 102 ALA A N 1
ATOM 776 C CA . ALA A 1 102 ? -5.599 -6.307 16.461 1.00 96.12 102 ALA A CA 1
ATOM 777 C C . ALA A 1 102 ? -7.127 -6.325 16.678 1.00 96.12 102 ALA A C 1
ATOM 779 O O . ALA A 1 102 ? -7.591 -6.495 17.802 1.00 96.12 102 ALA A O 1
ATOM 780 N N . LEU A 1 103 ? -7.918 -6.244 15.599 1.00 95.12 103 LEU A N 1
ATOM 781 C CA . LEU A 1 103 ? -9.381 -6.365 15.680 1.00 95.12 103 LEU A CA 1
ATOM 782 C C . LEU A 1 103 ? -9.854 -7.768 16.091 1.00 95.12 103 LEU A C 1
ATOM 784 O O . LEU A 1 103 ? -10.924 -7.891 16.678 1.00 95.12 103 LEU A O 1
ATOM 788 N N . LEU A 1 104 ? -9.098 -8.823 15.775 1.00 89.19 104 LEU A N 1
ATOM 789 C CA . LEU A 1 104 ? -9.437 -10.199 16.159 1.00 89.19 104 LEU A CA 1
ATOM 790 C C . LEU A 1 104 ? -9.062 -10.492 17.614 1.00 89.19 104 LEU A C 1
ATOM 792 O O . LEU A 1 104 ? -9.758 -11.244 18.289 1.00 89.19 104 LEU A O 1
ATOM 796 N N . GLU A 1 105 ? -7.964 -9.910 18.094 1.00 82.06 105 GLU A N 1
ATOM 797 C CA . GLU A 1 105 ? -7.498 -10.071 19.474 1.00 82.06 105 GLU A CA 1
ATOM 798 C C . GLU A 1 105 ? -8.374 -9.310 20.479 1.00 82.06 105 GLU A C 1
ATOM 800 O O . GLU A 1 105 ? -8.559 -9.788 21.598 1.00 82.06 105 GLU A O 1
ATOM 805 N N . GLY A 1 106 ? -8.936 -8.164 20.076 1.00 68.88 106 GLY A N 1
ATOM 806 C CA . GLY A 1 106 ? -9.847 -7.356 20.895 1.00 68.88 106 GLY A CA 1
ATOM 807 C C . GLY A 1 106 ? -11.300 -7.843 20.923 1.00 68.88 106 GLY A C 1
ATOM 808 O O . GLY A 1 106 ? -12.084 -7.383 21.750 1.00 68.88 106 GLY A O 1
ATOM 809 N N . GLN A 1 107 ? -11.689 -8.780 20.053 1.00 62.16 107 GLN A N 1
ATOM 810 C CA . GLN A 1 107 ? -13.035 -9.349 20.103 1.00 62.16 107 GLN A CA 1
ATOM 811 C C . GLN A 1 107 ? -13.179 -10.286 21.311 1.00 62.16 107 GLN A C 1
ATOM 813 O O . GLN A 1 107 ? -12.298 -11.122 21.543 1.00 62.16 107 GLN A O 1
ATOM 818 N N . PRO A 1 108 ? -14.301 -10.219 22.059 1.00 55.31 108 PRO A N 1
ATOM 819 C CA . PRO A 1 108 ? -14.597 -11.237 23.050 1.00 55.31 108 PRO A CA 1
ATOM 820 C C . PRO A 1 108 ? -14.592 -12.584 22.333 1.00 55.31 108 PRO A C 1
ATOM 822 O O . PRO A 1 108 ? -15.362 -12.794 21.391 1.00 55.31 108 PRO A O 1
ATOM 825 N N . ARG A 1 109 ? -13.698 -13.491 22.747 1.00 56.81 109 ARG A N 1
ATOM 826 C CA . ARG A 1 109 ? -13.749 -14.873 22.269 1.00 56.81 109 ARG A CA 1
ATOM 827 C C . ARG A 1 109 ? -15.159 -15.356 22.558 1.00 56.81 109 ARG A C 1
ATOM 829 O O . ARG A 1 109 ? -15.588 -15.294 23.707 1.00 56.81 109 ARG A O 1
ATOM 836 N N . ALA A 1 110 ? -15.878 -15.788 21.524 1.00 55.91 110 ALA A N 1
ATOM 837 C CA . ALA A 1 110 ? -17.124 -16.495 21.742 1.00 55.91 110 ALA A CA 1
ATOM 838 C C . ALA A 1 110 ? -16.789 -17.636 22.702 1.00 55.91 110 ALA A C 1
ATOM 840 O O . ALA A 1 110 ? -15.967 -18.489 22.356 1.00 55.91 110 ALA A O 1
ATOM 841 N N . ASP A 1 111 ? -17.342 -17.595 23.917 1.00 53.12 111 ASP A N 1
ATOM 842 C CA . ASP A 1 111 ? -17.253 -18.712 24.842 1.00 53.12 111 ASP A CA 1
ATOM 843 C C . ASP A 1 111 ? -17.779 -19.911 24.064 1.00 53.12 111 ASP A C 1
ATOM 845 O O . ASP A 1 111 ? -18.976 -20.026 23.784 1.00 53.12 111 ASP A O 1
ATOM 849 N N . SER A 1 112 ? -16.869 -20.785 23.636 1.00 55.84 112 SER A N 1
ATOM 850 C CA . SER A 1 112 ? -17.231 -22.093 23.135 1.00 55.84 112 SER A CA 1
ATOM 851 C C . SER A 1 112 ? -17.758 -22.827 24.355 1.00 55.84 112 SER A C 1
ATOM 853 O O . SER A 1 112 ? -16.996 -23.484 25.066 1.00 55.84 112 SER A O 1
ATOM 855 N N . GLY A 1 113 ? -19.041 -22.612 24.650 1.00 49.34 113 GLY A N 1
ATOM 856 C CA . GLY A 1 113 ? -19.793 -23.308 25.671 1.00 49.34 113 GLY A CA 1
ATOM 857 C C . GLY A 1 113 ? -19.717 -24.792 25.363 1.00 49.34 113 GLY A C 1
ATOM 858 O O . GLY A 1 113 ? -20.548 -25.338 24.643 1.00 49.34 113 GLY A O 1
ATOM 859 N N . ALA A 1 114 ? -18.671 -25.435 25.874 1.00 43.53 114 ALA A N 1
ATOM 860 C CA . ALA A 1 114 ? -18.548 -26.870 25.920 1.00 43.53 114 ALA A CA 1
ATOM 861 C C . ALA A 1 114 ? -19.555 -27.334 26.967 1.00 43.53 114 ALA A C 1
ATOM 863 O O . ALA A 1 114 ? -19.241 -27.441 28.152 1.00 43.53 114 ALA A O 1
ATOM 864 N N . ALA A 1 115 ? -20.788 -27.541 26.509 1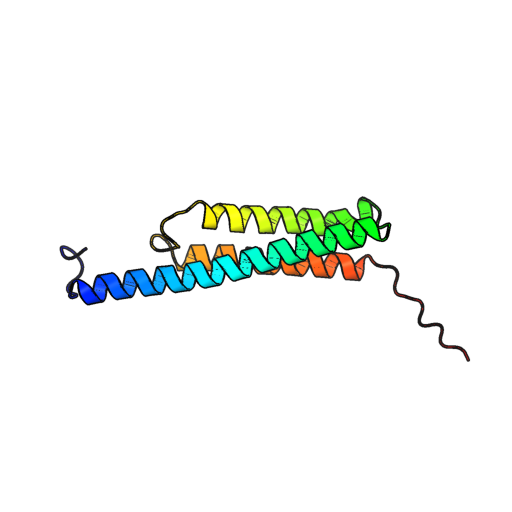.00 49.03 115 ALA A N 1
ATOM 865 C CA . ALA A 1 115 ? -21.778 -28.314 27.226 1.00 49.03 115 ALA A CA 1
ATOM 866 C C . ALA A 1 115 ? -21.142 -29.666 27.590 1.00 49.03 115 ALA A C 1
ATOM 868 O O . ALA A 1 115 ? -20.779 -30.452 26.710 1.00 49.03 115 ALA A O 1
ATOM 869 N N . ARG A 1 116 ? -20.951 -29.883 28.890 1.00 43.25 116 ARG A N 1
ATOM 870 C CA . ARG A 1 116 ? -20.823 -31.202 29.502 1.00 43.25 116 ARG A CA 1
ATOM 871 C C . ARG A 1 116 ? -22.095 -31.473 30.280 1.00 43.25 116 ARG A C 1
ATOM 873 O O . ARG A 1 116 ? -22.598 -30.506 30.894 1.00 43.25 116 ARG A O 1
#

Secondary structure (DSSP, 8-state):
-TTT--S-HHHHHHHHHHHHHHHHHHHHHHHHHHHHHHHHHHHHHHTT--HHHHHHHHHHHHHHHHHHHHHHT-TTTTSS-HHHHHHHHHHHHHHHHHHHHHHHHSSPP-------

Radius of gyration: 20.18 Å; chains: 1; bounding box: 48×42×56 Å

Foldseek 3Di:
DVVPDVDDPVVVVVVLVVLLVVLVVLLVVLVVLLVVLVVLLVVLVVVPDDCVLLVLLVVLSVQLVVLSCVQVVPPSSCSVPSVVSNVSSVSSNVSSVVSNVSNVVSDDDPPPPPDD